Protein 8VHS (pdb70)

Secondary structure (DSSP, 8-state):
-HHHHHHHHHHHHHHHHHHHHHHHHHHHHHHHHHTT-/-HHHHHHHHHHHHHHHHHHHHHHHHHHHHHHHTSS--/-HHHHHHHHHHHHHHHHHHHHHHHHHHHHHHHHHHH-/-HHHHHHHHHHHHHHHHHHHHHHHHHHHHHHHHT-

B-factor: mean 20.25, std 7.09, range [11.45, 51.62]

Solvent-accessible surface area: 8330 Å² total; per-residue (Å²): 57,110,66,23,5,122,121,40,6,58,34,0,140,117,31,2,43,15,0,132,129,45,3,40,31,1,87,124,31,11,61,33,12,89,225,90,65,59,78,82,59,11,79,123,56,2,52,33,2,85,136,37,0,45,53,3,63,134,49,0,37,52,1,18,131,60,0,20,78,57,50,219,149,78,58,83,81,55,12,76,130,49,1,37,52,9,78,128,64,0,40,57,9,52,121,49,0,14,55,4,49,116,76,0,21,36,10,60,201,95,70,59,103,79,24,9,135,132,29,3,43,34,0,81,120,30,1,40,20,0,91,123,34,8,59,29,2,76,131,22,1,58,45,47,106,121

Foldseek 3Di:
DVVVVVVVVVVVVVVVVVVVVVVVVVVVVVVVVVVVD/DVVVVVVVVVVVVVVVVVVVVVVVVVVVVVVVVDPPD/DVVVVVVVVVVVVVVVVVVVVVVVVVVVVVVVVVVVD/DVVVVVVVVVVVVVVVVVVVVVVVVVVVVVVVVVD

Structure (mmCIF, N/CA/C/O backbone):
data_8VHS
#
_entry.id   8VHS
#
_cell.length_a   26.410
_cell.length_b   45.470
_cell.length_c   97.950
_cell.angle_alpha   90.00
_cell.angle_beta   90.00
_cell.angle_gamma   90.00
#
_symmetry.space_group_name_H-M   'P 21 21 21'
#
loop_
_entity.id
_entity.type
_entity.pdbx_description
1 polymer Cu-4SCC
2 non-polymer 'COPPER (II) ION'
3 water water
#
loop_
_atom_site.group_PDB
_atom_site.id
_atom_site.type_symbol
_atom_site.label_atom_id
_atom_site.label_alt_id
_atom_site.label_comp_id
_atom_site.label_asym_id
_atom_site.label_entity_id
_atom_site.label_seq_id
_atom_site.pdbx_PDB_ins_code
_atom_site.Cartn_x
_atom_site.Cartn_y
_atom_site.Cartn_z
_atom_site.occupancy
_atom_site.B_iso_or_equiv
_atom_site.auth_seq_id
_atom_site.auth_comp_id
_atom_site.auth_asym_id
_atom_site.auth_atom_id
_atom_site.pdbx_PDB_model_num
ATOM 4 N N . GLY A 1 2 ? 14.135 -7.887 -29.028 1.00 13.63 1 GLY A N 1
ATOM 5 C CA . GLY A 1 2 ?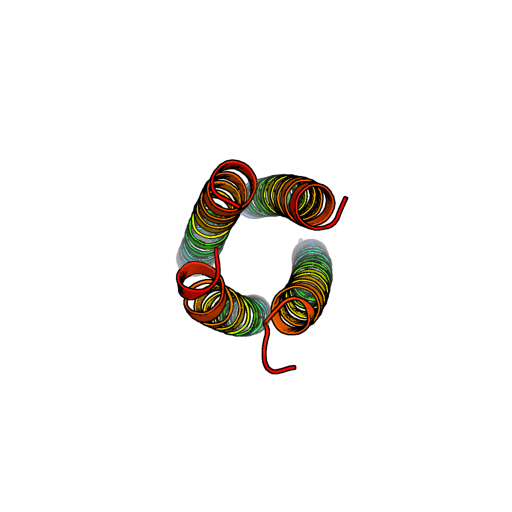 14.605 -7.995 -27.635 1.00 14.77 1 GLY A CA 1
ATOM 6 C C . GLY A 1 2 ? 14.918 -6.641 -27.017 1.00 13.34 1 GLY A C 1
ATOM 7 O O . GLY A 1 2 ? 14.756 -6.531 -25.803 1.00 14.40 1 GLY A O 1
ATOM 8 N N . LEU A 1 3 ? 15.365 -5.653 -27.798 1.00 13.87 2 LEU A N 1
ATOM 9 C CA . LEU A 1 3 ? 15.587 -4.345 -27.187 1.00 15.67 2 LEU A CA 1
ATOM 10 C C . LEU A 1 3 ? 14.282 -3.750 -26.679 1.00 15.33 2 LEU A C 1
ATOM 11 O O . LEU A 1 3 ? 14.241 -3.162 -25.590 1.00 16.69 2 LEU A O 1
ATOM 16 N N . ALA A 1 4 ? 13.199 -3.912 -27.441 1.00 15.34 3 ALA A N 1
ATOM 17 C CA . ALA A 1 4 ? 11.899 -3.434 -26.984 1.00 16.06 3 ALA A CA 1
ATOM 18 C C . ALA A 1 4 ? 11.396 -4.252 -25.806 1.00 16.18 3 ALA A C 1
ATOM 19 O O . ALA A 1 4 ? 10.772 -3.704 -24.893 1.00 16.50 3 ALA A O 1
ATOM 21 N N . ALA A 1 5 ? 11.653 -5.560 -25.803 1.00 14.91 4 ALA A N 1
ATOM 22 C CA . ALA A 1 5 ? 11.228 -6.402 -24.689 1.00 15.96 4 ALA A CA 1
ATOM 23 C C . ALA A 1 5 ? 11.884 -5.962 -23.393 1.00 15.50 4 ALA A C 1
ATOM 24 O O . ALA A 1 5 ? 11.218 -5.872 -22.348 1.00 16.06 4 ALA A O 1
ATOM 26 N N . ILE A 1 6 ? 13.177 -5.694 -23.440 1.00 14.54 5 ILE A N 1
ATOM 27 C CA . ILE A 1 6 ? 13.919 -5.231 -22.232 1.00 15.75 5 ILE A CA 1
ATOM 28 C C . ILE A 1 6 ? 13.348 -3.876 -21.773 1.00 16.80 5 ILE A C 1
ATOM 29 O O . ILE A 1 6 ? 13.177 -3.692 -20.567 1.00 15.99 5 ILE A O 1
ATOM 34 N N . LYS A 1 7 ? 13.078 -2.972 -22.716 1.00 16.31 6 LYS A N 1
ATOM 35 C CA . LYS A 1 7 ? 12.517 -1.678 -22.349 1.00 17.43 6 LYS A CA 1
ATOM 36 C C . LYS A 1 7 ? 11.170 -1.849 -21.655 1.00 17.42 6 LYS A C 1
ATOM 37 O O . LYS A 1 7 ? 10.875 -1.155 -20.671 1.00 16.81 6 LYS A O 1
ATOM 43 N N . GLN A 1 8 ? 10.356 -2.801 -22.120 1.00 15.30 7 GLN A N 1
ATOM 44 C CA . GLN A 1 8 ? 9.064 -3.076 -21.491 1.00 15.94 7 GLN A CA 1
ATOM 45 C C . GLN A 1 8 ? 9.245 -3.617 -20.081 1.00 14.51 7 GLN A C 1
ATOM 46 O O . GLN A 1 8 ? 8.507 -3.234 -19.162 1.00 15.46 7 GLN A O 1
ATOM 52 N N . GLU A 1 9 ? 10.211 -4.518 -19.890 1.00 13.42 8 GLU A N 1
ATOM 53 C CA . GLU A 1 9 ? 10.474 -5.042 -18.554 1.00 15.65 8 GLU A CA 1
ATOM 54 C C . GLU A 1 9 ? 10.964 -3.937 -17.633 1.00 15.24 8 GLU A C 1
ATOM 55 O O . GLU A 1 9 ? 10.578 -3.885 -16.456 1.00 15.58 8 GLU A O 1
ATOM 61 N N . HIS A 1 10 ? 11.780 -3.018 -18.153 1.00 14.85 9 HIS A N 1
ATOM 62 C CA . HIS A 1 10 ? 12.206 -1.890 -17.329 1.00 14.83 9 HIS A CA 1
ATOM 63 C C . HIS A 1 10 ? 11.027 -0.982 -16.992 1.00 16.26 9 HIS A C 1
ATOM 64 O O . HIS A 1 10 ? 10.950 -0.460 -15.873 1.00 14.69 9 HIS A O 1
ATOM 71 N N . ALA A 1 11 ? 10.081 -0.811 -17.924 1.00 16.02 10 ALA A N 1
ATOM 72 C CA . ALA A 1 11 ? 8.894 -0.005 -17.652 1.00 17.10 10 ALA A CA 1
ATOM 73 C C . ALA A 1 11 ? 8.039 -0.642 -16.566 1.00 16.88 10 ALA A C 1
ATOM 74 O O . ALA A 1 11 ? 7.448 0.062 -15.732 1.00 17.78 10 ALA A O 1
ATOM 76 N N . ALA A 1 12 ? 7.981 -1.977 -16.537 1.00 16.26 11 ALA A N 1
ATOM 77 C CA . ALA A 1 12 ? 7.241 -2.658 -15.481 1.00 17.60 11 ALA A CA 1
ATOM 78 C C . ALA A 1 12 ? 7.903 -2.416 -14.132 1.00 14.89 11 ALA A C 1
ATOM 79 O O . ALA A 1 12 ? 7.219 -2.177 -13.123 1.00 15.83 11 ALA A O 1
ATOM 81 N N . ILE A 1 13 ? 9.234 -2.466 -14.096 1.00 14.21 12 ILE A N 1
ATOM 82 C CA . ILE A 1 13 ? 9.970 -2.152 -12.872 1.00 14.27 12 ILE A CA 1
ATOM 83 C C . ILE A 1 13 ? 9.713 -0.709 -12.444 1.00 14.09 12 ILE A C 1
ATOM 84 O O . ILE A 1 13 ? 9.532 -0.424 -11.247 1.00 14.53 12 ILE A O 1
ATOM 89 N N . LYS A 1 14 ? 9.688 0.223 -13.401 1.00 14.79 13 LYS A N 1
ATOM 90 C CA . LYS A 1 14 ? 9.385 1.621 -13.103 1.00 15.11 13 LYS A CA 1
ATOM 91 C C . LYS A 1 14 ? 8.024 1.760 -12.431 1.00 15.03 13 LYS A C 1
ATOM 92 O O . LYS A 1 14 ? 7.878 2.514 -11.459 1.00 15.15 13 LYS A O 1
ATOM 98 N N A GLN A 1 15 ? 7.016 1.033 -12.918 0.39 14.89 14 GLN A N 1
ATOM 99 N N B GLN A 1 15 ? 7.018 1.028 -12.915 0.61 14.85 14 GLN A N 1
ATOM 100 C CA A GLN A 1 15 ? 5.692 1.124 -12.310 0.39 17.65 14 GLN A CA 1
ATOM 101 C CA B GLN A 1 15 ? 5.692 1.124 -12.312 0.61 17.61 14 GLN A CA 1
ATOM 102 C C A GLN A 1 15 ? 5.697 0.613 -10.873 0.39 18.18 14 GLN A C 1
ATOM 103 C C B GLN A 1 15 ? 5.697 0.615 -10.874 0.61 18.17 14 GLN A C 1
ATOM 104 O O A GLN A 1 15 ? 5.040 1.194 -9.999 0.39 18.17 14 GLN A O 1
ATOM 105 O O B GLN A 1 15 ? 5.043 1.201 -10.000 0.61 18.17 14 GLN A O 1
ATOM 116 N N . GLU A 1 16 ? 6.432 -0.471 -10.602 1.00 15.68 15 GLU A N 1
ATOM 117 C CA . GLU A 1 16 ? 6.509 -0.979 -9.235 1.00 17.78 15 GLU A CA 1
ATOM 118 C C . GLU A 1 16 ? 7.266 -0.015 -8.331 1.00 14.63 15 GLU A C 1
ATOM 119 O O . GLU A 1 16 ? 6.895 0.162 -7.160 1.00 15.30 15 GLU A O 1
ATOM 125 N N . LEU A 1 17 ? 8.320 0.628 -8.847 1.00 13.94 16 LEU A N 1
ATOM 126 C CA . LEU A 1 17 ? 8.995 1.671 -8.073 1.00 13.87 16 LEU A CA 1
ATOM 127 C C . LEU A 1 17 ? 8.037 2.815 -7.742 1.00 13.61 16 LEU A C 1
ATOM 128 O O . LEU A 1 17 ? 8.064 3.353 -6.624 1.00 13.81 16 LEU A O 1
ATOM 133 N N . ALA A 1 18 ? 7.154 3.165 -8.675 1.00 14.57 17 ALA A N 1
ATOM 134 C CA . ALA A 1 18 ? 6.163 4.208 -8.424 1.00 15.30 17 ALA A CA 1
ATOM 135 C C . ALA A 1 18 ? 5.192 3.785 -7.329 1.00 14.94 17 ALA A C 1
ATOM 136 O O . ALA A 1 18 ? 4.824 4.592 -6.456 1.00 14.79 17 ALA A O 1
ATOM 138 N N . ALA A 1 19 ? 4.781 2.517 -7.343 1.00 14.60 18 ALA A N 1
ATOM 139 C CA . ALA A 1 19 ? 3.881 2.018 -6.307 1.00 16.31 18 ALA A CA 1
ATOM 140 C C . ALA A 1 19 ? 4.561 2.035 -4.945 1.00 13.62 18 ALA A C 1
ATOM 141 O O . ALA A 1 19 ? 3.931 2.360 -3.925 1.00 14.75 18 ALA A O 1
ATOM 143 N N . ILE A 1 20 ? 5.847 1.685 -4.898 1.00 14.11 19 ILE A N 1
ATOM 144 C CA . ILE A 1 20 ? 6.590 1.762 -3.643 1.00 14.92 19 ILE A CA 1
ATOM 145 C C . ILE A 1 20 ? 6.642 3.199 -3.143 1.00 12.74 19 ILE A C 1
ATOM 146 O O . ILE A 1 20 ? 6.453 3.457 -1.947 1.00 13.07 19 ILE A O 1
ATOM 151 N N . LYS A 1 21 ? 6.890 4.160 -4.039 1.00 13.93 20 LYS A N 1
ATOM 152 C CA . LYS A 1 21 ? 6.917 5.566 -3.637 1.00 14.24 20 LYS A CA 1
ATOM 153 C C . LYS A 1 21 ? 5.584 5.996 -3.043 1.00 14.35 20 LYS A C 1
ATOM 154 O O . LYS A 1 21 ? 5.553 6.766 -2.075 1.00 14.39 20 LYS A O 1
ATOM 160 N N . GLN A 1 22 ? 4.480 5.510 -3.596 1.00 13.87 21 GLN A N 1
ATOM 161 C CA . GLN A 1 22 ? 3.140 5.804 -3.025 1.00 14.79 21 GLN A CA 1
ATOM 162 C C . GLN A 1 22 ? 3.016 5.139 -1.639 1.00 13.78 21 GLN A C 1
ATOM 163 O O . GLN A 1 22 ? 2.535 5.843 -0.741 1.00 15.03 21 GLN A O 1
ATOM 169 N N A GLU A 1 23 ? 3.501 4.033 -1.382 0.57 13.54 22 GLU A N 1
ATOM 170 N N B GLU A 1 23 ? 3.584 3.972 -1.395 0.43 13.57 22 GLU A N 1
ATOM 171 C CA A GLU A 1 23 ? 3.458 3.481 -0.028 0.57 14.79 22 GLU A CA 1
ATOM 172 C CA B GLU A 1 23 ? 3.4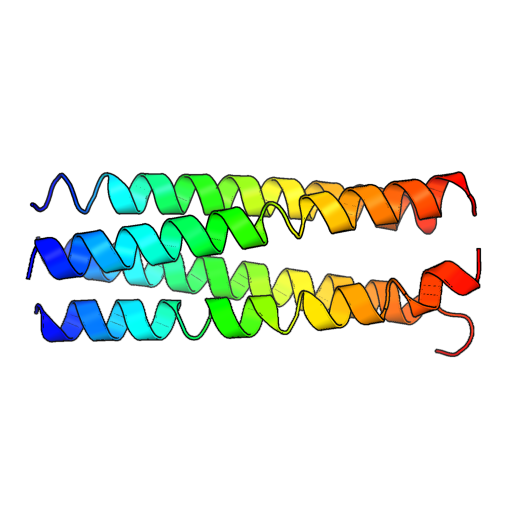76 3.425 -0.018 0.43 14.80 22 GLU A CA 1
ATOM 173 C C A GLU A 1 23 ? 4.320 4.294 0.931 0.57 13.31 22 GLU A C 1
ATOM 174 C C B GLU A 1 23 ? 4.342 4.263 0.944 0.43 13.33 22 GLU A C 1
ATOM 175 O O A GLU A 1 23 ? 3.932 4.517 2.086 0.57 13.25 22 GLU A O 1
ATOM 176 O O B GLU A 1 23 ? 3.926 4.464 2.094 0.43 13.31 22 GLU A O 1
ATOM 187 N N . LEU A 1 24 ? 5.499 4.733 0.483 1.00 13.11 23 LEU A N 1
ATOM 188 C CA . LEU A 1 24 ? 6.349 5.562 1.336 1.00 12.80 23 LEU A CA 1
ATOM 189 C C . LEU A 1 24 ? 5.636 6.852 1.719 1.00 13.03 23 LEU A C 1
ATOM 190 O O . LEU A 1 24 ? 5.694 7.278 2.881 1.00 12.68 23 LEU A O 1
ATOM 195 N N . ALA A 1 25 ? 4.929 7.464 0.774 1.00 12.86 24 ALA A N 1
ATOM 196 C CA . ALA A 1 25 ? 4.187 8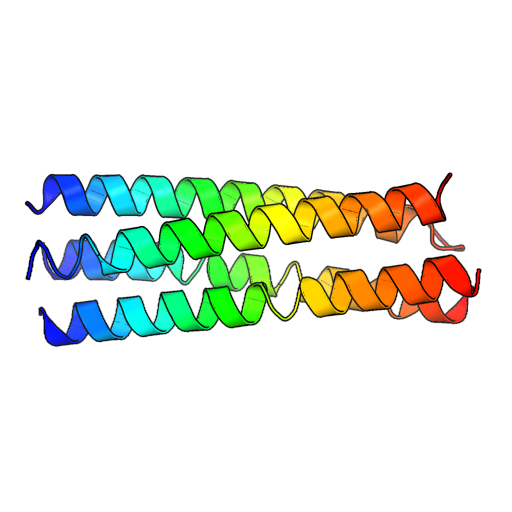.681 1.071 1.00 12.74 24 ALA A CA 1
ATOM 197 C C . ALA A 1 25 ? 3.109 8.406 2.105 1.00 14.16 24 ALA A C 1
ATOM 198 O O . ALA A 1 25 ? 2.900 9.212 3.017 1.00 14.26 24 ALA A O 1
ATOM 200 N N . ALA A 1 26 ? 2.449 7.251 2.008 1.00 12.53 25 ALA A N 1
ATOM 201 C CA . ALA A 1 26 ? 1.398 6.900 2.957 1.00 13.89 25 ALA A CA 1
ATOM 202 C C . ALA A 1 26 ? 1.981 6.679 4.345 1.00 12.50 25 ALA A C 1
ATOM 203 O O . ALA A 1 26 ? 1.368 7.063 5.354 1.00 13.17 25 ALA A O 1
ATOM 205 N N . ILE A 1 27 ? 3.164 6.070 4.423 1.00 11.75 26 ILE A N 1
ATOM 206 C CA . ILE A 1 27 ? 3.838 5.897 5.711 1.00 11.88 26 ILE A CA 1
ATOM 207 C C . ILE A 1 27 ? 4.189 7.249 6.315 1.00 11.81 26 ILE A C 1
ATOM 208 O O . ILE A 1 27 ? 3.991 7.477 7.515 1.00 12.33 26 ILE A O 1
ATOM 213 N N . LYS A 1 28 ? 4.716 8.167 5.502 1.00 12.92 27 LYS A N 1
ATOM 214 C CA . LYS A 1 28 ? 5.058 9.494 6.006 1.00 12.32 27 LYS A CA 1
ATOM 215 C C . LYS A 1 28 ? 3.820 10.242 6.479 1.00 12.85 27 LYS A C 1
ATOM 216 O O . LYS A 1 28 ? 3.890 10.970 7.481 1.00 12.35 27 LYS A O 1
ATOM 222 N N . GLN A 1 29 ? 2.678 10.025 5.823 1.00 13.08 28 GLN A N 1
ATOM 223 C CA . GLN A 1 29 ? 1.449 10.633 6.304 1.00 13.78 28 GLN A CA 1
ATOM 224 C C . GLN A 1 29 ? 1.100 10.127 7.697 1.00 12.95 28 GLN A C 1
ATOM 225 O O . GLN A 1 29 ? 0.756 10.926 8.582 1.00 14.54 28 GLN A O 1
ATOM 231 N N . GLU A 1 30 ? 1.188 8.812 7.917 1.00 12.24 29 GLU A N 1
ATOM 232 C CA . GLU A 1 30 ? 0.914 8.263 9.240 1.00 11.45 29 GLU A CA 1
ATOM 233 C C . GLU A 1 30 ? 1.896 8.800 10.267 1.00 12.28 29 GLU A C 1
ATOM 234 O O . GLU A 1 30 ? 1.503 9.104 11.395 1.00 13.07 29 GLU A O 1
ATOM 240 N N A LEU A 1 31 ? 3.184 8.899 9.919 0.91 12.53 30 LEU A N 1
ATOM 241 N N B LEU A 1 31 ? 3.159 8.948 9.871 0.09 12.52 30 LEU A N 1
ATOM 242 C CA A LEU A 1 31 ? 4.169 9.416 10.871 0.91 12.92 30 LEU A CA 1
ATOM 243 C CA B LEU A 1 31 ? 4.208 9.409 10.766 0.09 13.03 3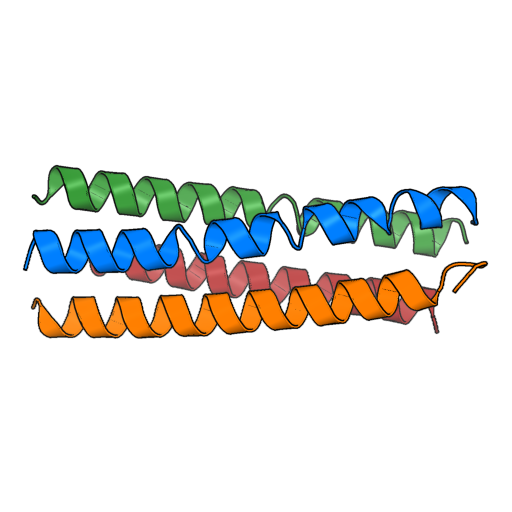0 LEU A CA 1
ATOM 244 C C A LEU A 1 31 ? 3.839 10.842 11.282 0.91 13.61 30 LEU A C 1
ATOM 245 C C B LEU A 1 31 ? 3.955 10.843 11.216 0.09 13.53 30 LEU A C 1
ATOM 246 O O A LEU A 1 31 ? 3.979 11.199 12.463 0.91 13.16 30 LEU A O 1
ATOM 247 O O B LEU A 1 31 ? 4.267 11.202 12.359 0.09 13.55 30 LEU A O 1
ATOM 256 N N . ALA A 1 32 ? 3.377 11.666 10.336 1.00 13.61 31 ALA A N 1
ATOM 257 C CA . ALA A 1 32 ? 3.022 13.039 10.684 1.00 13.85 31 ALA A CA 1
ATOM 258 C C . ALA A 1 32 ? 1.892 13.064 11.703 1.00 14.44 31 ALA A C 1
ATOM 259 O O . ALA A 1 32 ? 1.951 13.821 12.675 1.00 15.05 31 ALA A O 1
ATOM 261 N N . ALA A 1 33 ? 0.876 12.216 11.526 1.00 13.43 32 ALA A N 1
ATOM 262 C CA . ALA A 1 33 ? -0.210 12.147 12.498 1.00 13.72 32 ALA A CA 1
ATOM 263 C C . ALA A 1 33 ? 0.303 11.666 13.845 1.00 13.12 32 ALA A C 1
ATOM 264 O O . ALA A 1 33 ? -0.075 12.205 14.899 1.00 13.94 32 ALA A O 1
ATOM 266 N N . ILE A 1 34 ? 1.166 10.650 13.835 1.00 12.24 33 ILE A N 1
ATOM 267 C CA . ILE A 1 34 ? 1.699 10.071 15.068 1.00 14.35 33 ILE A CA 1
ATOM 268 C C . ILE A 1 34 ? 2.516 11.097 15.833 1.00 13.81 33 ILE A C 1
ATOM 269 O O . ILE A 1 34 ? 2.494 11.126 17.073 1.00 13.76 33 ILE A O 1
ATOM 274 N N . LYS A 1 35 ? 3.240 11.961 15.114 1.00 13.22 34 LYS A N 1
ATOM 275 C CA . LYS A 1 35 ? 4.168 12.890 15.755 1.00 13.71 34 LYS A CA 1
ATOM 276 C C . LYS A 1 35 ? 3.443 13.850 16.685 1.00 14.93 34 LYS A C 1
ATOM 277 O O . LYS A 1 35 ? 4.010 14.273 17.701 1.00 17.01 34 LYS A O 1
ATOM 283 N N . TRP A 1 36 ? 2.181 14.168 16.394 1.00 14.54 35 TRP A N 1
ATOM 284 C CA . TRP A 1 36 ? 1.412 15.040 17.278 1.00 15.55 35 TRP A CA 1
ATOM 285 C C . TRP A 1 36 ? 1.154 14.397 18.634 1.00 17.25 35 TRP A C 1
ATOM 286 O O . TRP A 1 36 ? 0.947 15.108 19.627 1.00 19.46 35 TRP A O 1
ATOM 297 N N . GLU A 1 37 ? 1.121 13.068 18.694 1.00 17.11 36 GLU A N 1
ATOM 298 C CA . GLU A 1 37 ? 0.527 12.340 19.811 1.00 17.68 36 GLU A CA 1
ATOM 299 C C . GLU A 1 37 ? 1.545 11.768 20.794 1.00 24.07 36 GLU A C 1
ATOM 300 O O . GLU A 1 37 ? 1.162 11.000 21.682 1.00 24.82 36 GLU A O 1
ATOM 306 N N . GLY A 1 38 ? 2.817 12.128 20.677 1.00 29.45 37 GLY A N 1
ATOM 307 C CA . GLY A 1 38 ? 3.797 11.672 21.648 1.00 35.16 37 GLY A CA 1
ATOM 308 C C . GLY A 1 38 ? 4.090 12.655 22.769 1.00 40.31 37 GLY A C 1
ATOM 309 O O . GLY A 1 38 ? 3.262 13.505 23.103 1.00 42.07 37 GLY A O 1
ATOM 314 N N . GLY B 1 2 ? 22.620 -14.679 -22.350 1.00 27.79 1 GLY B N 1
ATOM 315 C CA . GLY B 1 2 ? 22.060 -13.751 -23.319 1.00 24.09 1 GLY B CA 1
ATOM 316 C C . GLY B 1 2 ? 20.759 -13.072 -22.942 1.00 24.07 1 GLY B C 1
ATOM 317 O O . GLY B 1 2 ? 20.551 -12.680 -21.792 1.00 22.97 1 GLY B O 1
ATOM 318 N N . LEU B 1 3 ? 19.879 -12.937 -23.936 1.00 23.68 2 LEU B N 1
ATOM 319 C CA . LEU B 1 3 ? 18.615 -12.235 -23.734 1.00 24.28 2 LEU B CA 1
ATOM 320 C C . LEU B 1 3 ? 17.729 -12.925 -22.701 1.00 22.68 2 LEU B C 1
ATOM 321 O O . LEU B 1 3 ? 17.120 -12.258 -21.853 1.00 22.87 2 LEU B O 1
ATOM 326 N N . ALA B 1 4 ? 17.666 -14.259 -22.729 1.00 22.00 3 ALA B N 1
ATOM 327 C CA . ALA B 1 4 ? 16.811 -14.984 -21.791 1.00 21.13 3 ALA B CA 1
ATOM 328 C C . ALA B 1 4 ? 17.245 -14.771 -20.345 1.00 20.32 3 ALA B C 1
ATOM 329 O O . ALA B 1 4 ? 16.399 -14.649 -19.451 1.00 22.02 3 ALA B O 1
ATOM 331 N N . ALA B 1 5 ? 18.558 -14.740 -20.094 1.00 20.89 4 ALA B N 1
ATOM 332 C CA . ALA B 1 5 ? 19.056 -14.562 -18.733 1.00 19.55 4 ALA B CA 1
ATOM 333 C C . ALA B 1 5 ? 18.750 -13.168 -18.204 1.00 18.97 4 ALA B C 1
ATOM 334 O O . ALA B 1 5 ? 18.483 -12.998 -17.005 1.00 19.11 4 ALA B O 1
ATOM 336 N N . ILE B 1 6 ? 18.783 -12.166 -19.079 1.00 18.02 5 ILE B N 1
ATOM 337 C CA . ILE B 1 6 ? 18.384 -10.816 -18.694 1.00 17.94 5 ILE B CA 1
ATOM 338 C C . ILE B 1 6 ? 16.921 -10.800 -18.291 1.00 19.92 5 ILE B C 1
ATOM 339 O O . ILE B 1 6 ? 16.550 -10.227 -17.263 1.00 17.89 5 ILE B O 1
ATOM 344 N N . LYS B 1 7 ? 16.067 -11.436 -19.097 1.00 19.84 6 LYS B N 1
ATOM 345 C CA . LYS B 1 7 ? 14.646 -11.489 -18.776 1.00 20.26 6 LYS B CA 1
ATOM 346 C C . LYS B 1 7 ? 14.411 -12.154 -17.424 1.00 19.24 6 LYS B C 1
ATOM 347 O O . LYS B 1 7 ? 13.567 -11.698 -16.639 1.00 20.44 6 LYS B O 1
ATOM 353 N N . GLN B 1 8 ? 15.177 -13.205 -17.111 1.00 18.88 7 GLN B N 1
ATOM 354 C CA . GLN B 1 8 ? 15.029 -13.871 -15.818 1.00 20.94 7 GLN B CA 1
ATOM 355 C C . GLN B 1 8 ? 15.421 -12.949 -14.668 1.00 18.14 7 GLN B C 1
ATOM 356 O O . GLN B 1 8 ? 14.742 -12.910 -13.632 1.00 18.70 7 GLN B O 1
ATOM 362 N N . GLU B 1 9 ? 16.519 -12.209 -14.825 1.00 18.09 8 GLU B N 1
ATOM 363 C CA . GLU B 1 9 ? 16.943 -11.283 -13.779 1.00 16.96 8 GLU B CA 1
ATOM 364 C C . GLU B 1 9 ? 15.902 -10.194 -13.568 1.00 16.96 8 GLU B C 1
ATOM 365 O O . GLU B 1 9 ? 15.640 -9.790 -12.429 1.00 16.93 8 GLU B O 1
ATOM 371 N N . HIS B 1 10 ? 15.270 -9.729 -14.645 1.00 17.59 9 HIS B N 1
ATOM 372 C CA . HIS B 1 10 ? 14.202 -8.745 -14.504 1.00 14.74 9 HIS B CA 1
ATOM 373 C C . HIS B 1 10 ? 13.024 -9.319 -13.733 1.00 18.53 9 HIS B C 1
ATOM 374 O O . HIS B 1 10 ? 12.469 -8.647 -12.859 1.00 18.40 9 HIS B O 1
ATOM 381 N N . ALA B 1 11 ? 12.634 -10.563 -14.030 1.00 16.92 10 ALA B N 1
ATOM 382 C CA . ALA B 1 11 ? 11.565 -11.213 -13.274 1.00 19.40 10 ALA B CA 1
ATOM 383 C C . ALA B 1 11 ? 11.902 -11.304 -11.788 1.00 18.81 10 ALA B C 1
ATOM 384 O O . ALA B 1 11 ? 11.028 -11.101 -10.932 1.00 20.96 10 ALA B O 1
ATOM 386 N N . ALA B 1 12 ? 13.162 -11.602 -11.459 1.00 17.63 11 ALA B N 1
ATOM 387 C CA . ALA B 1 12 ? 13.554 -11.691 -10.051 1.00 18.39 11 ALA B CA 1
ATOM 388 C C . ALA B 1 12 ? 13.518 -10.323 -9.384 1.00 16.81 11 ALA B C 1
ATOM 389 O O . ALA B 1 12 ? 13.123 -10.202 -8.214 1.00 17.53 11 ALA B O 1
ATOM 391 N N . ILE B 1 13 ? 13.942 -9.286 -10.104 1.00 17.39 12 ILE B N 1
ATOM 392 C CA . ILE B 1 13 ? 13.899 -7.935 -9.554 1.00 16.81 12 ILE B CA 1
ATOM 393 C C . ILE B 1 13 ? 12.458 -7.506 -9.314 1.00 18.21 12 ILE B C 1
ATOM 394 O O . ILE B 1 13 ? 12.119 -6.976 -8.248 1.00 15.98 12 ILE B O 1
ATOM 399 N N . LYS B 1 14 ? 11.581 -7.754 -10.286 1.00 17.66 13 LYS B N 1
ATOM 400 C CA . LYS B 1 14 ? 10.174 -7.400 -10.123 1.00 18.18 13 LYS B CA 1
ATOM 401 C C . LYS B 1 14 ? 9.568 -8.112 -8.922 1.00 19.99 13 LYS B C 1
ATOM 402 O O . LYS B 1 14 ? 8.833 -7.500 -8.132 1.00 19.39 13 LYS B O 1
ATOM 408 N N . GLN B 1 15 ? 9.879 -9.402 -8.754 1.00 18.64 14 GLN B N 1
ATOM 409 C CA . GLN B 1 15 ? 9.325 -10.170 -7.642 1.00 19.92 14 GLN B CA 1
ATOM 410 C C . GLN B 1 15 ? 9.771 -9.580 -6.319 1.00 19.36 14 GLN B C 1
ATOM 411 O O . GLN B 1 15 ? 8.996 -9.501 -5.354 1.00 19.99 14 GLN B O 1
ATOM 417 N N . GLU B 1 16 ? 11.052 -9.227 -6.215 1.00 18.05 15 GLU B N 1
ATOM 418 C CA . GLU B 1 16 ? 11.579 -8.605 -4.967 1.00 19.11 15 GLU B CA 1
ATOM 419 C C . GLU B 1 16 ? 10.940 -7.230 -4.695 1.00 15.93 15 GLU B C 1
ATOM 420 O O . GLU B 1 16 ? 10.644 -6.941 -3.542 1.00 16.77 15 GLU B O 1
ATOM 426 N N . LEU B 1 17 ? 10.724 -6.427 -5.728 1.00 16.60 16 LEU B N 1
ATOM 427 C CA . LEU B 1 17 ? 10.051 -5.153 -5.511 1.00 15.41 16 LEU B CA 1
ATOM 428 C C . LEU B 1 17 ? 8.619 -5.369 -5.043 1.00 17.69 16 LEU B C 1
ATOM 429 O O . LEU B 1 17 ? 8.119 -4.627 -4.190 1.00 16.15 16 LEU B O 1
ATOM 434 N N . ALA B 1 18 ? 7.943 -6.387 -5.580 1.00 17.54 17 ALA B N 1
ATOM 435 C CA . ALA B 1 18 ? 6.598 -6.707 -5.110 1.00 18.49 17 ALA B CA 1
ATOM 436 C C . ALA B 1 18 ? 6.606 -7.060 -3.629 1.00 17.54 17 ALA B C 1
ATOM 437 O O . ALA B 1 18 ? 5.705 -6.655 -2.877 1.00 19.67 17 ALA B O 1
ATOM 439 N N . ALA B 1 19 ? 7.621 -7.802 -3.189 1.00 18.67 18 ALA B N 1
ATOM 440 C CA . ALA B 1 19 ? 7.709 -8.176 -1.780 1.00 17.48 18 ALA B CA 1
ATOM 441 C C . ALA B 1 19 ? 7.997 -6.961 -0.905 1.00 18.19 18 ALA B C 1
ATOM 442 O O . ALA B 1 19 ? 7.436 -6.833 0.192 1.00 18.95 18 ALA B O 1
ATOM 444 N N . ILE B 1 20 ? 8.866 -6.059 -1.371 1.00 16.66 19 ILE B N 1
ATOM 445 C CA . ILE B 1 20 ? 9.137 -4.829 -0.626 1.00 16.02 19 ILE B CA 1
ATOM 446 C C . ILE B 1 20 ? 7.867 -4.001 -0.504 1.00 16.32 19 ILE B C 1
ATOM 447 O O . ILE B 1 20 ? 7.549 -3.474 0.572 1.00 15.33 19 ILE B O 1
ATOM 452 N N . LYS B 1 21 ? 7.097 -3.910 -1.585 1.00 15.78 20 LYS B N 1
ATOM 453 C CA . LYS B 1 21 ? 5.853 -3.153 -1.542 1.00 15.89 20 LYS B CA 1
ATOM 454 C C . LYS B 1 21 ? 4.888 -3.739 -0.520 1.00 17.65 20 LYS B C 1
ATOM 455 O O . LYS B 1 21 ? 4.251 -2.998 0.245 1.00 16.72 20 LYS B O 1
ATOM 461 N N . GLN B 1 22 ? 4.774 -5.071 -0.483 1.00 18.17 21 GLN B N 1
ATOM 462 C CA . GLN B 1 22 ? 3.874 -5.712 0.475 1.00 18.43 21 GLN B CA 1
ATOM 463 C C . GLN B 1 22 ? 4.322 -5.439 1.904 1.00 17.88 21 GLN B C 1
ATOM 464 O O . GLN B 1 22 ? 3.490 -5.228 2.799 1.00 17.96 21 GLN B O 1
ATOM 470 N N . GLU B 1 23 ? 5.633 -5.426 2.138 1.00 15.94 22 GLU B N 1
ATOM 471 C CA . GLU B 1 23 ? 6.122 -5.176 3.484 1.00 17.62 22 GLU B CA 1
ATOM 472 C C . GLU B 1 23 ? 5.823 -3.745 3.905 1.00 15.34 22 GLU B C 1
ATOM 473 O O . GLU B 1 23 ? 5.470 -3.494 5.064 1.00 16.51 22 GLU B O 1
ATOM 479 N N . LEU B 1 24 ? 5.962 -2.793 2.979 1.00 14.66 23 LEU B N 1
ATOM 480 C CA . LEU B 1 24 ? 5.640 -1.400 3.283 1.00 14.17 23 LEU B CA 1
ATOM 481 C C . LEU B 1 24 ? 4.162 -1.223 3.598 1.00 15.19 23 LEU B C 1
ATOM 482 O O . LEU B 1 24 ? 3.807 -0.496 4.536 1.00 15.54 23 LEU B O 1
ATOM 487 N N . ALA B 1 25 ? 3.283 -1.884 2.843 1.00 15.13 24 ALA B N 1
ATOM 488 C CA . ALA B 1 25 ? 1.859 -1.826 3.155 1.00 15.22 24 ALA B CA 1
ATOM 489 C C . ALA B 1 25 ? 1.580 -2.357 4.556 1.00 16.12 24 ALA B C 1
ATOM 490 O O . ALA B 1 25 ? 0.755 -1.794 5.288 1.00 17.89 24 ALA B O 1
ATOM 492 N N . ALA B 1 26 ? 2.264 -3.433 4.957 1.00 15.52 25 ALA B N 1
ATOM 493 C CA . ALA B 1 26 ? 2.064 -3.970 6.300 1.00 16.04 25 ALA B CA 1
ATOM 494 C C . ALA B 1 26 ? 2.550 -2.992 7.365 1.00 16.41 25 ALA B C 1
ATOM 495 O O . ALA B 1 26 ? 1.885 -2.811 8.394 1.00 17.62 25 ALA B O 1
ATOM 497 N N . ILE B 1 27 ? 3.707 -2.358 7.141 1.00 15.14 26 ILE B N 1
ATOM 498 C CA . ILE B 1 27 ? 4.208 -1.336 8.063 1.00 14.02 26 ILE B CA 1
ATOM 499 C C . ILE B 1 27 ? 3.224 -0.178 8.183 1.00 13.84 26 ILE B C 1
ATOM 500 O O . ILE B 1 27 ? 2.959 0.315 9.290 1.00 14.20 26 ILE B O 1
ATOM 505 N N . LYS B 1 28 ? 2.658 0.279 7.076 1.00 14.63 27 LYS B N 1
ATOM 506 C CA . LYS B 1 28 ? 1.689 1.400 7.091 1.00 13.40 27 LYS B CA 1
ATOM 507 C C . LYS B 1 28 ? 0.476 1.033 7.957 1.00 17.56 27 LYS B C 1
ATOM 508 O O . LYS B 1 28 ? 0.071 1.861 8.766 1.00 14.65 27 LYS B O 1
ATOM 511 N N . GLN B 1 29 ? -0.030 -0.188 7.780 1.00 16.09 28 GLN B N 1
ATOM 512 C CA . GLN B 1 29 ? -1.215 -0.624 8.560 1.00 16.49 28 GLN B CA 1
ATOM 513 C C . GLN B 1 29 ? -0.850 -0.672 10.059 1.00 16.52 28 GLN B C 1
ATOM 514 O O . GLN B 1 29 ? -1.655 -0.222 10.869 1.00 17.50 28 GLN B O 1
ATOM 520 N N . GLU B 1 30 ? 0.353 -1.153 10.381 1.00 15.83 29 GLU B N 1
ATOM 521 C CA . GLU B 1 30 ? 0.739 -1.219 11.790 1.00 14.88 29 GLU B CA 1
ATOM 522 C C . GLU B 1 30 ? 0.869 0.177 12.399 1.00 14.69 29 GLU B C 1
ATOM 523 O O . GLU B 1 30 ? 0.466 0.405 13.549 1.00 15.85 29 GLU B O 1
ATOM 529 N N . LEU B 1 31 ? 1.444 1.119 11.651 1.00 15.16 30 LEU B N 1
ATOM 530 C CA . LEU B 1 31 ? 1.557 2.504 12.101 1.00 14.01 30 LEU B CA 1
ATOM 531 C C . LEU B 1 31 ? 0.189 3.156 12.265 1.00 14.17 30 LEU B C 1
ATOM 532 O O . LEU B 1 31 ? -0.073 3.832 13.272 1.00 14.27 30 LEU B O 1
ATOM 537 N N . ALA B 1 32 ? -0.699 2.976 11.283 1.00 14.74 31 ALA B N 1
ATOM 538 C CA . ALA B 1 32 ? -2.023 3.575 11.389 1.00 14.92 31 ALA B CA 1
ATOM 539 C C . ALA B 1 32 ? -2.722 3.125 12.662 1.00 16.03 31 ALA B C 1
ATOM 540 O O . ALA B 1 32 ? -3.432 3.915 13.294 1.00 17.48 31 ALA B O 1
ATOM 542 N N . ALA B 1 33 ? -2.485 1.882 13.082 1.00 14.74 32 ALA B N 1
ATOM 543 C CA . ALA B 1 33 ? -3.217 1.314 14.207 1.00 14.77 32 ALA B CA 1
ATOM 544 C C . ALA B 1 33 ? -2.785 1.873 15.561 1.00 17.85 32 ALA B C 1
ATOM 545 O O . ALA B 1 33 ? -3.529 1.703 16.532 1.00 18.20 32 ALA B O 1
ATOM 547 N N . ILE B 1 34 ? -1.622 2.536 15.664 1.00 14.99 33 ILE B N 1
ATOM 548 C CA . ILE B 1 34 ? -1.191 3.097 16.955 1.00 15.15 33 ILE B CA 1
ATOM 549 C C . ILE B 1 34 ? -1.709 4.508 17.194 1.00 15.26 33 ILE B C 1
ATOM 550 O O . ILE B 1 34 ? -1.503 5.054 18.291 1.00 15.68 33 ILE B O 1
ATOM 555 N N . LYS B 1 35 ? -2.371 5.113 16.214 1.00 15.12 34 LYS B N 1
ATOM 556 C CA . LYS B 1 35 ? -2.925 6.450 16.365 1.00 16.25 34 LYS B CA 1
ATOM 557 C C . LYS B 1 35 ? -4.125 6.432 17.303 1.00 15.03 34 LYS B C 1
ATOM 558 O O . LYS B 1 35 ? -4.899 5.473 17.336 1.00 16.32 34 LYS B O 1
ATOM 564 N N . TRP B 1 36 ? -4.290 7.537 18.038 1.00 13.94 35 TRP B N 1
ATOM 565 C CA . TRP B 1 36 ? -5.422 7.697 18.949 1.00 16.56 35 TRP B CA 1
ATOM 566 C C . TRP B 1 36 ? -6.753 7.417 18.266 1.00 18.26 35 TRP B C 1
ATOM 567 O O . TRP B 1 36 ? -7.593 6.688 18.802 1.00 19.92 35 TRP B O 1
ATOM 578 N N . GLU B 1 37 ? -6.939 7.968 17.076 1.00 18.37 36 GLU B N 1
ATOM 579 C CA . GLU B 1 37 ? -8.214 7.760 16.331 1.00 22.54 36 GLU B CA 1
ATOM 580 C C . GLU B 1 37 ? -8.017 6.672 15.270 1.00 23.18 36 GLU B C 1
ATOM 581 O O . GLU B 1 37 ? -7.736 7.002 14.124 1.00 33.00 36 GLU B O 1
ATOM 587 N N . GLY B 1 38 ? -8.233 5.433 15.665 1.00 27.03 37 GLY B N 1
ATOM 588 C CA . GLY B 1 38 ? -8.093 4.315 14.723 1.00 31.52 37 GLY B CA 1
ATOM 589 C C . GLY B 1 38 ? -6.701 4.344 14.125 1.00 26.91 37 GLY B C 1
ATOM 590 O O . GLY B 1 38 ? -6.589 4.581 12.916 1.00 35.53 37 GLY B O 1
ATOM 592 N N . GLY C 1 2 ? 20.972 0.658 -28.443 1.00 28.66 1 GLY C N 1
ATOM 593 C CA . GLY C 1 2 ? 20.276 -0.124 -27.440 1.00 28.22 1 GLY C CA 1
ATOM 594 C C . GLY C 1 2 ? 21.055 -0.220 -26.145 1.00 26.62 1 GLY C C 1
ATOM 595 O O . GLY C 1 2 ? 20.490 -0.121 -25.063 1.00 28.46 1 GLY C O 1
ATOM 596 N N . LEU C 1 3 ? 22.368 -0.409 -26.249 1.00 24.46 2 LEU C N 1
ATOM 597 C CA . LEU C 1 3 ? 23.200 -0.600 -25.034 1.00 24.57 2 LEU C CA 1
ATOM 598 C C . LEU C 1 3 ? 23.200 0.696 -24.196 1.00 22.21 2 LEU C C 1
ATOM 599 O O . LEU C 1 3 ? 23.027 0.612 -22.962 1.00 21.99 2 LEU C O 1
ATOM 604 N N . ALA C 1 4 ? 23.363 1.854 -24.840 1.00 23.27 3 ALA C N 1
ATOM 605 C CA . ALA C 1 4 ? 23.347 3.111 -24.096 1.00 22.26 3 ALA C CA 1
ATOM 606 C C . ALA C 1 4 ? 21.994 3.356 -23.436 1.00 22.32 3 ALA C C 1
ATOM 607 O O . ALA C 1 4 ? 21.930 3.844 -22.300 1.00 21.14 3 ALA C O 1
ATOM 609 N N . ALA C 1 5 ? 20.902 3.006 -24.121 1.00 20.10 4 ALA C N 1
ATOM 610 C CA . ALA C 1 5 ? 19.570 3.194 -23.551 1.00 21.31 4 ALA C CA 1
ATOM 611 C C . ALA C 1 5 ? 19.360 2.289 -22.343 1.00 18.07 4 ALA C C 1
ATOM 612 O O . ALA C 1 5 ? 18.778 2.711 -21.330 1.00 18.73 4 ALA C O 1
ATOM 614 N N . ILE C 1 6 ? 19.825 1.041 -22.433 1.00 18.28 5 ILE C N 1
ATOM 615 C CA . ILE C 1 6 ? 19.710 0.102 -21.319 1.00 19.25 5 ILE C CA 1
ATOM 616 C C . ILE C 1 6 ? 20.520 0.590 -20.129 1.00 20.15 5 ILE C C 1
ATOM 617 O O . ILE C 1 6 ? 20.048 0.552 -18.985 1.00 16.78 5 ILE C O 1
ATOM 622 N N . LYS C 1 7 ? 21.752 1.046 -20.369 1.00 16.71 6 LYS C N 1
ATOM 623 C CA . LYS C 1 7 ? 22.572 1.540 -19.268 1.00 18.87 6 LYS C CA 1
ATOM 624 C C . LYS C 1 7 ? 21.901 2.719 -18.584 1.00 17.64 6 LYS C C 1
ATOM 625 O O . LYS C 1 7 ? 21.945 2.837 -17.354 1.00 16.62 6 LYS C O 1
ATOM 631 N N . GLN C 1 8 ? 21.268 3.594 -19.364 1.00 17.80 7 GLN C N 1
ATOM 632 C CA . GLN C 1 8 ? 20.615 4.762 -18.790 1.00 18.28 7 GLN C CA 1
ATOM 633 C C . GLN C 1 8 ? 19.438 4.354 -17.919 1.00 16.75 7 GLN C C 1
ATOM 634 O O . GLN C 1 8 ? 19.277 4.878 -16.811 1.00 15.90 7 GLN C O 1
ATOM 640 N N . GLU C 1 9 ? 18.644 3.381 -18.367 1.00 15.40 8 GLU C N 1
ATOM 641 C CA . GLU C 1 9 ? 17.541 2.897 -17.536 1.00 15.18 8 GLU C CA 1
ATOM 642 C C . GLU C 1 9 ? 18.045 2.170 -16.293 1.00 14.56 8 GLU C C 1
ATOM 643 O O . GLU C 1 9 ? 17.446 2.298 -15.216 1.00 13.61 8 GLU C O 1
ATOM 649 N N . HIS C 1 10 ? 19.147 1.416 -16.401 1.00 13.64 9 HIS C N 1
ATOM 650 C CA . HIS C 1 10 ? 19.707 0.796 -15.199 1.00 14.53 9 HIS C CA 1
ATOM 651 C C . HIS C 1 10 ? 20.179 1.847 -14.214 1.00 14.11 9 HIS C C 1
ATOM 652 O O . HIS C 1 10 ? 20.019 1.678 -12.999 1.00 14.24 9 HIS C O 1
ATOM 659 N N . ALA C 1 11 ? 20.746 2.948 -14.714 1.00 13.94 10 ALA C N 1
ATOM 660 C CA . ALA C 1 11 ? 21.160 4.017 -13.816 1.00 13.74 10 ALA C CA 1
ATOM 661 C C . ALA C 1 11 ? 19.955 4.650 -13.140 1.00 14.32 10 ALA C C 1
ATOM 662 O O . ALA C 1 11 ? 20.003 4.950 -11.945 1.00 14.10 10 ALA C O 1
ATOM 664 N N . ALA C 1 12 ? 18.857 4.820 -13.878 1.00 12.66 11 ALA C N 1
ATOM 665 C CA . ALA C 1 12 ? 17.631 5.365 -13.298 1.00 12.57 11 ALA C CA 1
ATOM 666 C C . ALA C 1 12 ? 17.087 4.447 -12.216 1.00 13.27 11 ALA C C 1
ATOM 667 O O . ALA C 1 12 ? 16.719 4.914 -11.131 1.00 13.00 11 ALA C O 1
ATOM 669 N N . ILE C 1 13 ? 17.086 3.134 -12.466 1.00 12.78 12 ILE C N 1
ATOM 670 C CA . ILE C 1 13 ? 16.595 2.183 -11.470 1.00 13.35 12 ILE C CA 1
ATOM 671 C C . ILE C 1 13 ? 17.482 2.225 -10.236 1.00 12.85 12 ILE C C 1
ATOM 672 O O . ILE C 1 13 ? 16.995 2.248 -9.088 1.00 13.67 12 ILE C O 1
ATOM 677 N N . LYS C 1 14 ? 18.801 2.254 -10.439 1.00 13.51 13 LYS C N 1
ATOM 678 C CA . LYS C 1 14 ? 19.707 2.304 -9.298 1.00 14.43 13 LYS C CA 1
ATOM 679 C C . LYS C 1 14 ? 19.481 3.583 -8.509 1.00 12.39 13 LYS C C 1
ATOM 680 O O . LYS C 1 14 ? 19.450 3.560 -7.272 1.00 13.75 13 LYS C O 1
ATOM 686 N N . GLN C 1 15 ? 19.294 4.71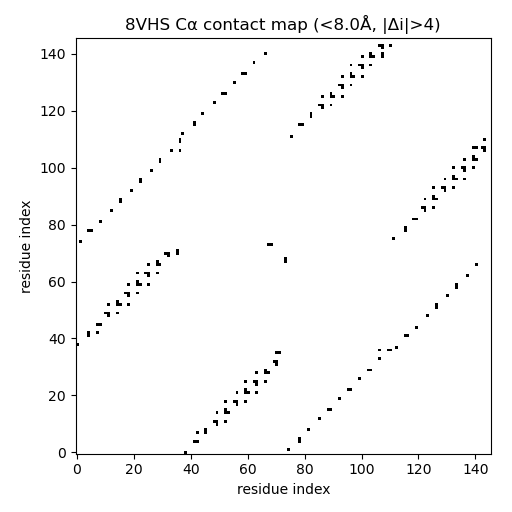0 -9.199 1.00 13.05 14 GLN C N 1
ATOM 687 C CA . GLN C 1 15 ? 19.057 5.973 -8.504 1.00 13.53 14 GLN C CA 1
ATOM 688 C C . GLN C 1 15 ? 17.722 5.964 -7.762 1.00 13.27 14 GLN C C 1
ATOM 689 O O . GLN C 1 15 ? 17.624 6.501 -6.644 1.00 12.58 14 GLN C O 1
ATOM 695 N N . GLU C 1 16 ? 16.677 5.379 -8.353 1.00 12.30 15 GLU C N 1
ATOM 696 C CA . GLU C 1 16 ? 15.402 5.282 -7.639 1.00 13.45 15 GLU C CA 1
ATOM 697 C C . GLU C 1 16 ? 15.541 4.427 -6.395 1.00 12.85 15 GLU C C 1
ATOM 698 O O . GLU C 1 16 ? 14.991 4.759 -5.341 1.00 13.38 15 GLU C O 1
ATOM 704 N N . LEU C 1 17 ? 16.263 3.310 -6.498 1.00 13.47 16 LEU C N 1
ATOM 705 C CA . LEU C 1 17 ? 16.429 2.442 -5.336 1.00 13.75 16 LEU C CA 1
ATOM 706 C C . LEU C 1 17 ? 17.246 3.123 -4.244 1.00 13.10 16 LEU C C 1
ATOM 707 O O . LEU C 1 17 ? 16.934 2.971 -3.052 1.00 13.73 16 LEU C O 1
ATOM 712 N N . ALA C 1 18 ? 18.284 3.883 -4.619 1.00 12.63 17 ALA C N 1
ATOM 713 C CA . ALA C 1 18 ? 19.045 4.650 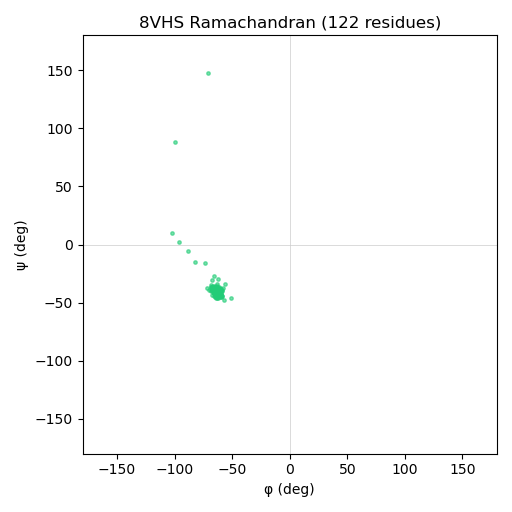-3.630 1.00 13.33 17 ALA C CA 1
ATOM 714 C C . ALA C 1 18 ? 18.151 5.663 -2.919 1.00 12.54 17 ALA C C 1
ATOM 715 O O . ALA C 1 18 ? 18.270 5.871 -1.705 1.00 13.49 17 ALA C O 1
ATOM 717 N N . ALA C 1 19 ? 17.223 6.278 -3.650 1.00 12.00 18 ALA C N 1
ATOM 718 C CA . ALA C 1 19 ? 16.329 7.268 -3.055 1.00 13.63 18 ALA C CA 1
ATOM 719 C C . ALA C 1 19 ? 15.316 6.600 -2.138 1.00 12.77 18 ALA C C 1
ATOM 720 O O . ALA C 1 19 ? 14.974 7.144 -1.078 1.00 13.44 18 ALA C O 1
ATOM 722 N N . ILE C 1 20 ? 14.834 5.415 -2.518 1.00 12.93 19 ILE C N 1
ATOM 723 C CA . ILE C 1 20 ? 13.950 4.636 -1.649 1.00 14.08 19 ILE C CA 1
ATOM 724 C C . ILE C 1 20 ? 14.671 4.249 -0.370 1.00 13.32 19 ILE C C 1
ATOM 725 O O . ILE C 1 20 ? 14.121 4.369 0.738 1.00 13.14 19 ILE C O 1
ATOM 730 N N . LYS C 1 21 ? 15.918 3.799 -0.499 1.00 12.84 20 LYS C N 1
ATOM 731 C CA . LYS C 1 21 ? 16.682 3.414 0.679 1.00 13.96 20 LYS C CA 1
ATOM 732 C C . LYS C 1 21 ? 16.888 4.603 1.609 1.00 13.64 20 LYS C C 1
ATOM 733 O O . LYS C 1 21 ? 16.761 4.465 2.831 1.00 13.74 20 LYS C O 1
ATOM 739 N N A GLN C 1 22 ? 17.197 5.781 1.058 0.56 13.74 21 GLN C N 1
ATOM 740 N N B GLN C 1 22 ? 17.200 5.781 1.050 0.44 13.75 21 GLN C N 1
ATOM 741 C CA A GLN C 1 22 ? 17.375 6.959 1.907 0.56 14.86 21 GLN C CA 1
ATOM 742 C CA B GLN C 1 22 ? 17.382 6.974 1.877 0.44 14.89 21 GLN C CA 1
ATOM 743 C C A GLN C 1 22 ? 16.071 7.374 2.582 0.56 13.72 21 GLN C C 1
ATOM 744 C C B GLN C 1 22 ? 16.096 7.331 2.606 0.44 13.76 21 GLN C C 1
ATOM 745 O O A GLN C 1 22 ? 16.084 7.800 3.742 0.56 13.37 21 GLN C O 1
ATOM 746 O O B GLN C 1 22 ? 16.127 7.669 3.795 0.44 13.31 21 GLN C O 1
ATOM 757 N N A GLU C 1 23 ? 14.934 7.249 1.887 0.56 13.29 22 GLU C N 1
ATOM 758 N N B GLU C 1 23 ? 14.956 7.269 1.910 0.44 13.32 22 GLU C N 1
ATOM 759 C CA A GLU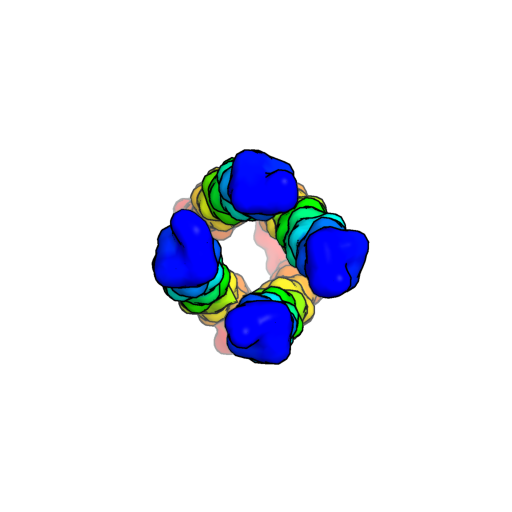 C 1 23 ? 13.650 7.540 2.519 0.56 14.91 22 GLU C CA 1
ATOM 760 C CA B GLU C 1 23 ? 13.674 7.554 2.545 0.44 14.90 22 GLU C CA 1
ATOM 761 C C A GLU C 1 23 ? 13.368 6.564 3.648 0.56 13.62 22 GLU C C 1
ATOM 762 C C B GLU C 1 23 ? 13.393 6.569 3.667 0.44 13.66 22 GLU C C 1
ATOM 763 O O A GLU C 1 23 ? 12.845 6.955 4.699 0.56 13.49 22 GLU C O 1
ATOM 764 O O B GLU C 1 23 ? 12.890 6.956 4.728 0.44 13.54 22 GLU C O 1
ATOM 775 N N . LEU C 1 24 ? 13.722 5.289 3.461 1.00 13.07 23 LEU C N 1
ATOM 776 C CA . LEU C 1 24 ? 13.520 4.308 4.525 1.00 13.71 23 LEU C CA 1
ATOM 777 C C . LEU C 1 24 ? 14.413 4.603 5.721 1.00 11.84 23 LEU C C 1
ATOM 778 O O . LEU C 1 24 ? 13.976 4.474 6.874 1.00 13.10 23 LEU C O 1
ATOM 783 N N . ALA C 1 25 ? 15.662 5.001 5.475 1.00 13.08 24 ALA C N 1
ATOM 784 C CA . ALA C 1 25 ? 16.531 5.385 6.584 1.00 14.36 24 ALA C CA 1
ATOM 785 C C . ALA C 1 25 ? 15.955 6.578 7.339 1.00 13.57 24 ALA C C 1
ATOM 786 O O . ALA C 1 25 ? 15.999 6.617 8.578 1.00 13.63 24 ALA C O 1
ATOM 788 N N . ALA C 1 26 ? 15.373 7.540 6.621 1.00 14.63 25 ALA C N 1
ATOM 789 C CA . ALA C 1 26 ? 14.740 8.679 7.280 1.00 14.12 25 ALA C CA 1
ATOM 790 C C . ALA C 1 26 ? 13.525 8.246 8.092 1.00 13.64 25 ALA C C 1
ATOM 791 O O . ALA C 1 26 ? 13.339 8.713 9.222 1.00 15.01 25 ALA C O 1
ATOM 793 N N . ILE C 1 27 ? 12.699 7.347 7.553 1.00 13.15 26 ILE C N 1
ATOM 794 C CA . ILE C 1 27 ? 11.560 6.813 8.307 1.00 13.53 26 ILE C CA 1
ATOM 795 C C . ILE C 1 27 ? 12.031 6.111 9.572 1.00 12.86 26 ILE C C 1
ATOM 796 O O . ILE C 1 27 ? 11.461 6.307 10.654 1.00 12.56 26 ILE C O 1
ATOM 801 N N . LYS C 1 28 ? 13.085 5.297 9.461 1.00 13.65 27 LYS C N 1
ATOM 802 C CA . LYS C 1 28 ? 13.653 4.616 10.621 1.00 13.18 27 LYS C CA 1
ATOM 803 C C . LYS C 1 28 ? 14.099 5.620 11.677 1.00 12.96 27 LYS C C 1
ATOM 804 O O . LYS C 1 28 ? 13.822 5.443 12.871 1.00 13.65 27 LYS C O 1
ATOM 810 N N . GLN C 1 29 ? 14.773 6.690 11.258 1.00 13.09 28 GLN C N 1
ATOM 811 C CA . GLN C 1 29 ? 15.260 7.675 12.219 1.00 14.48 28 GLN C CA 1
ATOM 812 C C . GLN C 1 29 ? 14.103 8.423 12.864 1.00 13.40 28 GLN C C 1
ATOM 813 O O . 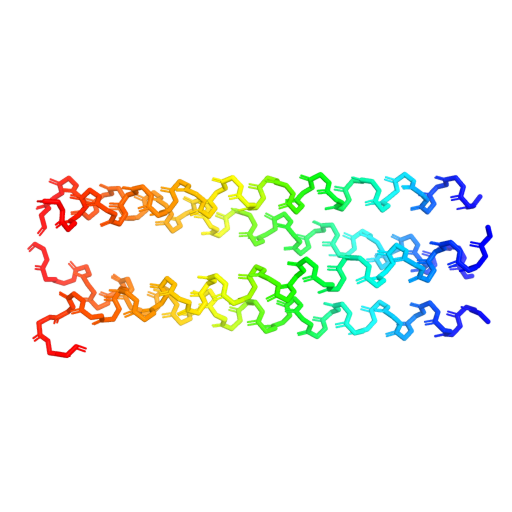GLN C 1 29 ? 14.151 8.728 14.069 1.00 14.78 28 GLN C O 1
ATOM 819 N N . GLU C 1 30 ? 13.056 8.716 12.090 1.00 14.53 29 GLU C N 1
ATOM 820 C CA . GLU C 1 30 ? 11.875 9.378 12.634 1.00 15.19 29 GLU C CA 1
ATOM 821 C C . GLU C 1 30 ? 11.188 8.490 13.660 1.00 13.25 29 GLU C C 1
ATOM 822 O O . GLU C 1 30 ? 10.783 8.961 14.733 1.00 14.02 29 GLU C O 1
ATOM 828 N N . LEU C 1 31 ? 11.072 7.195 13.360 1.00 13.49 30 LEU C N 1
ATOM 829 C CA . LEU C 1 31 ? 10.488 6.259 14.316 1.00 12.72 30 LEU C CA 1
ATOM 830 C C . LEU C 1 31 ? 11.334 6.159 15.577 1.00 13.26 30 LEU C C 1
ATOM 831 O O . LEU C 1 31 ? 10.797 6.053 16.685 1.00 13.36 30 LEU C O 1
ATOM 836 N N . ALA C 1 32 ? 12.658 6.205 15.438 1.00 12.73 31 ALA C N 1
ATOM 837 C CA . ALA C 1 32 ? 13.505 6.191 16.626 1.00 13.23 31 ALA C CA 1
ATOM 838 C C . ALA C 1 32 ? 13.261 7.422 17.489 1.00 13.33 31 ALA C C 1
ATOM 839 O O . ALA C 1 32 ? 13.212 7.324 18.724 1.00 13.45 31 ALA C O 1
ATOM 841 N N . ALA C 1 33 ? 13.094 8.589 16.871 1.00 14.37 32 ALA C N 1
ATOM 842 C CA . ALA C 1 33 ? 12.761 9.783 17.641 1.00 15.12 32 ALA C CA 1
ATOM 843 C C . ALA C 1 33 ? 11.425 9.627 18.357 1.00 14.16 32 ALA C C 1
ATOM 844 O O . ALA C 1 33 ? 11.305 9.981 19.537 1.00 15.04 32 ALA C O 1
ATOM 846 N N . ILE C 1 34 ? 10.416 9.076 17.677 1.00 13.99 33 ILE C N 1
ATOM 847 C CA . ILE C 1 34 ? 9.120 8.840 18.314 1.00 14.80 33 ILE C CA 1
ATOM 848 C C . ILE C 1 34 ? 9.260 7.863 19.475 1.00 13.61 33 ILE C C 1
ATOM 849 O O . ILE C 1 34 ? 8.636 8.042 20.535 1.00 14.82 33 ILE C O 1
ATOM 854 N N . LYS C 1 35 ? 10.075 6.819 19.290 1.00 13.67 34 LYS C N 1
ATOM 855 C CA . LYS C 1 35 ? 10.350 5.857 20.355 1.00 13.93 34 LYS C CA 1
ATOM 856 C C . LYS C 1 35 ? 10.923 6.545 21.591 1.00 13.84 34 LYS C C 1
ATOM 857 O O . LYS C 1 35 ? 10.465 6.305 22.716 1.00 15.34 34 LYS C O 1
ATOM 863 N N . TRP C 1 36 ? 11.915 7.417 21.407 1.00 13.22 35 TRP C N 1
ATOM 864 C CA . TRP C 1 36 ? 12.525 8.097 22.552 1.00 14.83 35 TRP C CA 1
ATOM 865 C C . TRP C 1 36 ? 11.566 9.066 23.221 1.00 15.08 35 TRP C C 1
ATOM 866 O O . TRP C 1 36 ? 11.520 9.146 24.457 1.00 14.45 35 TRP C O 1
ATOM 877 N N . GLU C 1 37 ? 10.839 9.844 22.445 1.00 16.51 36 GLU C N 1
ATOM 878 C CA . GLU C 1 37 ? 10.045 10.953 23.040 1.00 19.78 36 GLU C CA 1
ATOM 879 C C . GLU C 1 37 ? 8.696 10.467 23.596 1.00 22.73 36 GLU C C 1
ATOM 880 O O . GLU C 1 37 ? 8.111 11.182 24.416 1.00 27.11 36 GLU C O 1
ATOM 886 N N . GLY C 1 38 ? 8.276 9.276 23.232 1.00 17.83 37 GLY C N 1
ATOM 887 C CA . GLY C 1 38 ? 7.000 8.768 23.759 1.00 23.90 37 GLY C CA 1
ATOM 888 C C . GLY C 1 38 ? 5.857 9.050 22.799 1.00 32.55 37 GLY C C 1
ATOM 889 O O . GLY C 1 38 ? 4.711 8.700 23.115 1.00 39.00 37 GLY C O 1
ATOM 894 N N . GLY D 1 2 ? 28.679 -5.930 -23.388 1.00 16.79 1 GLY D N 1
ATOM 895 C CA . GLY D 1 2 ? 27.317 -5.455 -23.097 1.00 17.88 1 GLY D CA 1
ATOM 896 C C . GLY D 1 2 ? 26.587 -6.391 -22.135 1.00 17.17 1 GLY D C 1
ATOM 897 O O . GLY D 1 2 ? 25.978 -5.893 -21.194 1.00 16.36 1 GLY D O 1
ATOM 898 N N . LEU D 1 3 ? 26.650 -7.704 -22.368 1.00 14.92 2 LEU D N 1
ATOM 899 C CA . LEU D 1 3 ? 25.993 -8.640 -21.456 1.00 15.32 2 LEU D CA 1
ATOM 900 C C . LEU D 1 3 ? 26.624 -8.601 -20.071 1.00 15.73 2 LEU D C 1
ATOM 901 O O . LEU D 1 3 ? 25.915 -8.649 -19.056 1.00 16.64 2 LEU D O 1
ATOM 906 N N . ALA D 1 4 ? 27.954 -8.527 -20.002 1.00 14.31 3 ALA D N 1
ATOM 907 C CA . ALA D 1 4 ? 28.610 -8.451 -18.701 1.00 14.99 3 ALA D CA 1
ATOM 908 C C . ALA D 1 4 ? 28.243 -7.162 -17.989 1.00 15.78 3 ALA D C 1
ATOM 909 O O . ALA D 1 4 ? 28.035 -7.163 -16.771 1.00 17.14 3 ALA D O 1
ATOM 911 N N . ALA D 1 5 ? 28.128 -6.057 -18.730 1.00 17.03 4 ALA D N 1
ATOM 912 C CA . ALA D 1 5 ? 27.762 -4.788 -18.113 1.00 16.91 4 ALA D CA 1
ATOM 913 C C . ALA D 1 5 ? 26.354 -4.856 -17.549 1.00 16.16 4 ALA D C 1
ATOM 914 O O . ALA D 1 5 ? 26.107 -4.403 -16.421 1.00 17.34 4 ALA D O 1
ATOM 916 N N . ILE D 1 6 ? 25.426 -5.452 -18.297 1.00 15.89 5 ILE D N 1
ATOM 917 C CA . ILE D 1 6 ? 24.061 -5.605 -17.809 1.00 16.56 5 ILE D CA 1
ATOM 918 C C . ILE D 1 6 ? 24.044 -6.471 -16.560 1.00 17.68 5 ILE D C 1
ATOM 919 O O . ILE D 1 6 ? 23.361 -6.153 -15.576 1.00 16.82 5 ILE D O 1
ATOM 924 N N A LYS D 1 7 ? 24.795 -7.576 -16.575 0.51 17.66 6 LYS D N 1
ATOM 925 N N B LYS D 1 7 ? 24.806 -7.561 -16.579 0.49 17.65 6 LYS D N 1
ATOM 926 C CA A LYS D 1 7 ? 24.848 -8.455 -15.412 0.51 19.15 6 LYS D CA 1
ATOM 927 C CA B LYS D 1 7 ? 24.841 -8.474 -15.408 0.49 19.15 6 LYS D CA 1
ATOM 928 C C A LYS D 1 7 ? 25.373 -7.710 -14.194 0.51 16.36 6 LYS D C 1
ATOM 929 C C B LYS D 1 7 ? 25.362 -7.694 -14.192 0.49 16.37 6 LYS D C 1
ATOM 930 O O A LYS D 1 7 ? 24.838 -7.856 -13.085 0.51 17.07 6 LYS D O 1
ATOM 931 O O B LYS D 1 7 ? 24.788 -7.853 -13.099 0.49 17.07 6 LYS D O 1
ATOM 942 N N . GLN D 1 8 ? 26.409 -6.890 -14.384 1.00 16.58 7 GLN D N 1
ATOM 943 C CA . GLN D 1 8 ? 26.976 -6.130 -13.272 1.00 17.53 7 GLN D CA 1
ATOM 944 C C . GLN D 1 8 ? 25.991 -5.094 -12.746 1.00 15.67 7 GLN D C 1
ATOM 945 O O . GLN D 1 8 ? 25.866 -4.910 -11.525 1.00 15.64 7 GLN D O 1
ATOM 951 N N . GLU D 1 9 ? 25.265 -4.428 -13.642 1.00 15.98 8 GLU D N 1
ATOM 952 C CA . GLU D 1 9 ? 24.247 -3.470 -13.220 1.00 16.37 8 GLU D CA 1
ATOM 953 C C . GLU D 1 9 ? 23.123 -4.167 -12.468 1.00 16.69 8 GLU D C 1
ATOM 954 O O . GLU D 1 9 ? 22.660 -3.674 -11.430 1.00 17.23 8 GLU D O 1
ATOM 960 N N . HIS D 1 10 ? 22.711 -5.347 -12.936 1.00 17.08 9 HIS D N 1
ATOM 961 C CA . HIS D 1 10 ? 21.681 -6.105 -12.231 1.00 16.54 9 HIS D CA 1
ATOM 962 C C . HIS D 1 10 ? 22.164 -6.560 -10.855 1.00 16.43 9 HIS D C 1
ATOM 963 O O . HIS D 1 10 ? 21.385 -6.568 -9.892 1.00 17.42 9 HIS D O 1
ATOM 970 N N . ALA D 1 11 ? 23.444 -6.923 -10.729 1.00 15.86 10 ALA D N 1
ATOM 971 C CA . ALA D 1 11 ? 23.978 -7.294 -9.419 1.00 19.03 10 ALA D CA 1
ATOM 972 C C . ALA D 1 11 ? 23.980 -6.103 -8.470 1.00 17.45 10 ALA D C 1
ATOM 973 O O . ALA D 1 11 ? 23.718 -6.259 -7.268 1.00 18.60 10 ALA D O 1
ATOM 975 N N . ALA D 1 12 ? 24.274 -4.907 -8.986 1.00 17.94 11 ALA D N 1
ATOM 976 C CA . ALA D 1 12 ? 24.222 -3.707 -8.154 1.00 18.79 11 ALA D CA 1
ATOM 977 C C . ALA D 1 12 ? 22.799 -3.415 -7.702 1.00 16.75 11 ALA D C 1
ATOM 978 O O . ALA D 1 12 ? 22.574 -3.011 -6.552 1.00 17.68 11 ALA D O 1
ATOM 980 N N . ILE D 1 13 ? 21.825 -3.599 -8.590 1.00 16.77 12 ILE D N 1
ATOM 981 C CA . ILE D 1 13 ? 20.425 -3.432 -8.211 1.00 15.68 12 ILE D CA 1
ATOM 982 C C . ILE D 1 13 ? 20.045 -4.436 -7.130 1.00 17.92 12 ILE D C 1
ATOM 983 O O . ILE D 1 13 ? 19.406 -4.082 -6.131 1.00 16.24 12 ILE D O 1
ATOM 988 N N . LYS D 1 14 ? 20.479 -5.689 -7.281 1.00 17.98 13 LYS D N 1
ATOM 989 C CA . LYS D 1 14 ? 20.179 -6.711 -6.281 1.00 19.53 13 LYS D CA 1
ATOM 990 C C . LYS D 1 14 ? 20.776 -6.351 -4.926 1.00 19.28 13 LYS D C 1
ATOM 991 O O . LYS D 1 14 ? 20.147 -6.565 -3.881 1.00 19.23 13 LYS D O 1
ATOM 997 N N . GLN D 1 15 ? 21.982 -5.786 -4.921 1.00 19.04 14 GLN D N 1
ATOM 998 C CA . GLN D 1 15 ? 22.596 -5.399 -3.655 1.00 21.43 14 GLN D CA 1
ATOM 999 C C . GLN D 1 15 ? 21.822 -4.266 -2.995 1.00 19.53 14 GLN D C 1
ATOM 1000 O O . GLN D 1 15 ? 21.684 -4.236 -1.763 1.00 19.47 14 GLN D O 1
ATOM 1006 N N . GLU D 1 16 ? 21.303 -3.330 -3.792 1.00 17.86 15 GLU D N 1
ATOM 1007 C CA . GLU D 1 16 ? 20.496 -2.252 -3.228 1.00 17.20 15 GLU D CA 1
ATOM 1008 C C . GLU D 1 16 ? 19.173 -2.780 -2.686 1.00 17.50 15 GLU D C 1
ATOM 1009 O O . GLU D 1 16 ? 18.698 -2.316 -1.641 1.00 16.96 15 GLU D O 1
ATOM 1015 N N . LEU D 1 17 ? 18.579 -3.776 -3.352 1.00 16.11 16 LEU D N 1
ATOM 1016 C CA . LEU D 1 17 ? 17.391 -4.418 -2.797 1.00 16.49 16 LEU D CA 1
ATOM 1017 C C . LEU D 1 17 ? 17.704 -5.073 -1.454 1.00 18.01 16 LEU D C 1
ATOM 1018 O O . LEU D 1 17 ? 16.901 -4.998 -0.517 1.00 17.33 16 LEU D O 1
ATOM 1023 N N . ALA D 1 18 ? 18.874 -5.701 -1.332 1.00 17.56 17 ALA D N 1
ATOM 1024 C CA . ALA D 1 18 ? 19.283 -6.273 -0.050 1.00 18.91 17 ALA D CA 1
ATOM 1025 C C . ALA D 1 18 ? 19.405 -5.198 1.026 1.00 19.35 17 ALA D C 1
ATOM 1026 O O . ALA D 1 18 ? 18.992 -5.406 2.182 1.00 21.37 17 ALA D O 1
ATOM 1028 N N . ALA D 1 19 ? 19.980 -4.046 0.677 1.00 17.51 18 ALA D N 1
ATOM 1029 C CA . ALA D 1 19 ? 20.124 -2.972 1.655 1.00 18.30 18 ALA D CA 1
ATOM 1030 C C . ALA D 1 19 ? 18.763 -2.423 2.058 1.00 16.65 18 ALA D C 1
ATOM 1031 O O . ALA D 1 19 ? 18.545 -2.088 3.230 1.00 17.74 18 ALA D O 1
ATOM 1033 N N . ILE D 1 20 ? 17.829 -2.351 1.107 1.00 16.03 19 ILE D N 1
ATOM 1034 C CA . ILE D 1 20 ? 16.473 -1.897 1.403 1.00 15.20 19 ILE D CA 1
ATOM 1035 C C . ILE D 1 20 ? 15.794 -2.838 2.388 1.00 19.38 19 ILE D C 1
ATOM 1036 O O . ILE D 1 20 ? 15.129 -2.395 3.334 1.00 16.31 19 ILE D O 1
ATOM 1041 N N . LYS D 1 21 ? 16.022 -4.143 2.217 1.00 16.79 20 LYS D N 1
ATOM 1042 C CA . LYS D 1 21 ? 15.426 -5.148 3.136 1.00 19.16 20 LYS D CA 1
ATOM 1043 C C . LYS D 1 21 ? 16.052 -4.998 4.533 1.00 18.91 20 LYS D C 1
ATOM 1044 O O . LYS D 1 21 ? 15.330 -5.167 5.513 1.00 20.04 20 LYS D O 1
ATOM 1050 N N . GLN D 1 22 ? 17.307 -4.568 4.604 1.00 18.46 21 GLN D N 1
ATOM 1051 C CA . GLN D 1 22 ? 17.928 -4.338 5.904 1.00 19.78 21 GLN D CA 1
ATOM 1052 C C . GLN D 1 22 ? 17.308 -3.125 6.586 1.00 22.13 21 GLN D C 1
ATOM 1053 O O . GLN D 1 22 ? 17.085 -3.132 7.803 1.00 20.42 21 GLN D O 1
ATOM 1059 N N . GLU D 1 23 ? 17.007 -2.075 5.819 1.00 18.06 22 GLU D N 1
ATOM 1060 C CA . GLU D 1 23 ? 16.343 -0.909 6.398 1.00 15.92 22 GLU D CA 1
ATOM 1061 C C . GLU D 1 23 ? 14.922 -1.246 6.833 1.00 16.98 22 GLU D C 1
ATOM 1062 O O . GLU D 1 23 ? 14.460 -0.757 7.871 1.00 16.11 22 GLU D O 1
ATOM 1068 N N . LEU D 1 24 ? 14.211 -2.077 6.063 1.00 15.75 23 LEU D N 1
ATOM 1069 C CA . LEU D 1 24 ? 12.887 -2.530 6.476 1.00 16.04 23 LEU D CA 1
ATOM 1070 C C . LEU D 1 24 ? 12.948 -3.254 7.815 1.00 17.16 23 LEU D C 1
ATOM 1071 O O . LEU D 1 24 ? 12.088 -3.046 8.682 1.00 17.83 23 LEU D O 1
ATOM 1076 N N . ALA D 1 25 ? 13.932 -4.137 7.981 1.00 17.12 24 ALA D N 1
ATOM 1077 C CA . ALA D 1 25 ? 14.088 -4.824 9.263 1.00 18.07 24 ALA D CA 1
ATOM 1078 C C . ALA D 1 25 ? 14.325 -3.828 10.388 1.00 18.96 24 ALA D C 1
ATOM 1079 O O . ALA D 1 25 ? 13.782 -3.987 11.495 1.00 19.64 24 ALA D O 1
ATOM 1081 N N . ALA D 1 26 ? 15.145 -2.804 10.135 1.00 18.62 25 ALA D N 1
ATOM 1082 C CA . ALA D 1 26 ? 15.440 -1.811 11.166 1.00 16.72 25 ALA D CA 1
ATOM 1083 C C . ALA D 1 26 ? 14.204 -0.988 11.512 1.00 16.69 25 ALA D C 1
ATOM 1084 O O . ALA D 1 26 ? 13.967 -0.675 12.687 1.00 17.80 25 ALA D O 1
ATOM 1086 N N . ILE D 1 27 ? 13.389 -0.652 10.513 1.00 15.88 26 ILE D N 1
ATOM 1087 C CA . ILE D 1 27 ? 12.117 0.019 10.764 1.00 14.43 26 ILE D CA 1
ATOM 1088 C C . ILE D 1 27 ? 11.233 -0.838 11.658 1.00 17.13 26 ILE D C 1
ATOM 1089 O O . ILE D 1 27 ? 10.636 -0.348 12.626 1.00 16.62 26 ILE D O 1
ATOM 1094 N N . LYS D 1 28 ? 11.152 -2.137 11.359 1.00 16.98 27 LYS D N 1
ATOM 1095 C CA . LYS D 1 28 ? 10.313 -3.024 12.151 1.00 20.10 27 LYS D CA 1
ATOM 1096 C C . LYS D 1 28 ? 10.789 -3.068 13.593 1.00 16.96 27 LYS D C 1
ATOM 1097 O O . LYS D 1 28 ? 9.968 -3.150 14.520 1.00 19.16 27 LYS D O 1
ATOM 1103 N N . GLN D 1 29 ? 12.108 -3.011 13.801 1.00 17.49 28 GLN D N 1
ATOM 1104 C CA . GLN D 1 29 ? 12.651 -3.017 15.159 1.00 17.61 28 GLN D CA 1
ATOM 1105 C C . GLN D 1 29 ? 12.237 -1.771 15.935 1.00 18.10 28 GLN D C 1
ATOM 1106 O O . GLN D 1 29 ? 11.861 -1.864 17.112 1.00 17.27 28 GLN D O 1
ATOM 1112 N N . GLU D 1 30 ? 12.296 -0.598 15.303 1.00 15.30 29 GLU D N 1
ATOM 1113 C CA . GLU D 1 30 ? 11.875 0.633 15.966 1.00 14.73 29 GLU D CA 1
ATOM 1114 C C . GLU D 1 30 ? 10.385 0.604 16.292 1.00 15.61 29 GLU D C 1
ATOM 1115 O O . GLU D 1 30 ? 9.976 0.989 17.397 1.00 15.57 29 GLU D O 1
ATOM 1121 N N . LEU D 1 31 ? 9.559 0.135 15.355 1.00 15.75 30 LEU D N 1
ATOM 1122 C CA . LEU D 1 31 ? 8.124 0.067 15.604 1.00 15.21 30 LEU D CA 1
ATOM 1123 C C . LEU D 1 31 ? 7.815 -0.905 16.740 1.00 18.19 30 LEU D C 1
ATOM 1124 O O . LEU D 1 31 ? 6.955 -0.631 17.591 1.00 16.72 30 LEU D O 1
ATOM 1129 N N . ALA D 1 32 ? 8.525 -2.038 16.783 1.00 16.08 31 ALA D N 1
ATOM 1130 C CA . ALA D 1 32 ? 8.331 -2.991 17.875 1.00 17.70 31 ALA D CA 1
ATOM 1131 C C . ALA D 1 32 ? 8.724 -2.375 19.213 1.00 18.79 31 ALA D C 1
ATOM 1132 O O . ALA D 1 32 ? 8.085 -2.639 20.239 1.00 19.48 31 ALA D O 1
ATOM 1134 N N . ALA D 1 33 ? 9.768 -1.543 19.221 1.00 15.22 32 ALA D N 1
ATOM 1135 C CA . ALA D 1 33 ? 10.168 -0.855 20.445 1.00 15.86 32 ALA D CA 1
ATOM 1136 C C . ALA D 1 33 ? 9.101 0.137 20.896 1.00 16.49 32 ALA D C 1
ATOM 1137 O O . ALA D 1 33 ? 8.797 0.222 22.092 1.00 17.84 32 ALA D O 1
ATOM 1139 N N . ILE D 1 34 ? 8.502 0.871 19.952 1.00 15.87 33 ILE D N 1
ATOM 1140 C CA . ILE D 1 34 ? 7.419 1.811 20.258 1.00 15.69 33 ILE D CA 1
ATOM 1141 C C . ILE D 1 34 ? 6.243 1.097 20.926 1.00 17.47 33 ILE D C 1
ATOM 1142 O O . ILE D 1 34 ? 5.626 1.629 21.866 1.00 18.60 33 ILE D O 1
ATOM 1147 N N . LYS D 1 35 ? 5.948 -0.131 20.491 1.00 18.97 34 LYS D N 1
ATOM 1148 C CA . LYS D 1 35 ? 4.811 -0.910 20.971 1.00 22.11 34 LYS D CA 1
ATOM 1149 C C . LYS D 1 35 ? 5.160 -1.904 22.074 1.00 27.12 34 LYS D C 1
ATOM 1150 O O . LYS D 1 35 ? 4.274 -2.640 22.527 1.00 32.86 34 LYS D O 1
ATOM 1156 N N . TRP D 1 36 ? 6.409 -1.946 22.523 1.00 28.58 35 TRP D N 1
ATOM 1157 C CA . TRP D 1 36 ? 6.855 -2.984 23.458 1.00 30.42 35 TRP D CA 1
ATOM 1158 C C . TRP D 1 36 ? 6.328 -2.780 24.878 1.00 39.18 35 TRP D C 1
ATOM 1159 O O . TRP D 1 36 ? 6.278 -1.655 25.375 1.00 38.48 35 TRP D O 1
#

Sequence (146 aa):
GLAAIKQEHAAIKQQELAAIKQEELAAIKQELLAAIKWEGGLAAIKQEHAAIKQELAAIKQELAAIKQELAAIKWEGGLAAIKQEHAAIKQELAAIKQQEELAAIKQELAAIKWEGGLAAIKKQEHAAIKQELAAIKQELAAIKQELAAIKW

Radius of gyration: 17.54 Å; Cα contacts (8 Å, |Δi|>4): 109; chains: 4; bounding box: 37×30×51 Å